Protein AF-A0A6A5S7W5-F1 (afdb_monomer_lite)

Foldseek 3Di:
DDDDPDDPDPPPPDPDPDPDPDPDDDDALVLLLVLLVCCVVCVVPPDDLVNSCVVVVHDSVVSVVSNVQLVVVCVVVVHDSNDSVSSDDDPDDDDDPQADPQLVVVLVCLCPVDPCSVPDDPVRCVVVCVSVVSGD

Organism: NCBI:txid706981

Structure (mmCIF, N/CA/C/O backbone):
data_AF-A0A6A5S7W5-F1
#
_entry.id   AF-A0A6A5S7W5-F1
#
loop_
_atom_site.group_PDB
_atom_site.id
_atom_site.type_symbol
_atom_site.label_atom_id
_atom_site.label_alt_id
_atom_site.label_comp_id
_atom_site.label_asym_id
_atom_site.label_entity_id
_atom_site.label_seq_id
_atom_site.pdbx_PDB_ins_code
_atom_site.Cartn_x
_atom_site.Cartn_y
_atom_site.Cartn_z
_atom_site.occupancy
_atom_site.B_iso_or_equiv
_atom_site.auth_seq_id
_atom_site.auth_comp_id
_atom_site.auth_asym_id
_atom_site.auth_atom_id
_atom_site.pdbx_PDB_model_num
ATOM 1 N N . MET A 1 1 ? -40.974 42.343 -0.181 1.00 57.44 1 MET A N 1
ATOM 2 C CA . MET A 1 1 ? -39.954 41.270 -0.122 1.00 57.44 1 MET A CA 1
ATOM 3 C C . MET A 1 1 ? -38.665 41.877 0.410 1.00 57.44 1 MET A C 1
ATOM 5 O O . MET A 1 1 ? -38.314 42.949 -0.077 1.00 57.44 1 MET A O 1
ATOM 9 N N . PRO A 1 2 ? -37.994 41.296 1.417 1.00 57.62 2 PRO A N 1
ATOM 10 C CA . PRO A 1 2 ? -36.760 41.882 1.922 1.00 57.62 2 PRO A CA 1
ATOM 11 C C . PRO A 1 2 ? -35.655 41.693 0.875 1.00 57.62 2 PRO A C 1
ATOM 13 O O . PRO A 1 2 ? -35.346 40.574 0.475 1.00 57.62 2 PRO A O 1
ATOM 16 N N . ILE A 1 3 ? -35.094 42.803 0.395 1.00 63.38 3 ILE A N 1
ATOM 17 C CA . ILE A 1 3 ? -33.987 42.816 -0.565 1.00 63.38 3 ILE A CA 1
ATOM 18 C C . ILE A 1 3 ? -32.706 42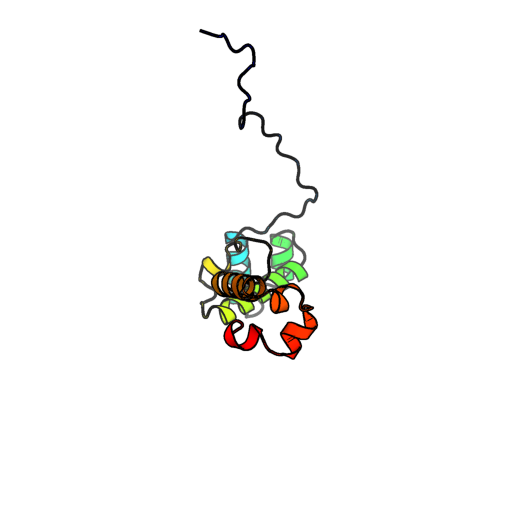.512 0.214 1.00 63.38 3 ILE A C 1
ATOM 20 O O . ILE A 1 3 ? -32.224 43.343 0.987 1.00 63.38 3 ILE A O 1
ATOM 24 N N . SER A 1 4 ? -32.157 41.309 0.038 1.00 66.69 4 SER A N 1
ATOM 25 C CA . SER A 1 4 ? -30.868 40.935 0.615 1.00 66.69 4 SER A CA 1
ATOM 26 C C . SER A 1 4 ? -29.757 41.786 -0.009 1.00 66.69 4 SER A C 1
ATOM 28 O O . SER A 1 4 ? -29.475 41.672 -1.200 1.00 66.69 4 SER A O 1
ATOM 30 N N . ARG A 1 5 ? -29.109 42.638 0.793 1.00 71.88 5 ARG A N 1
ATOM 31 C CA . ARG A 1 5 ? -27.995 43.508 0.358 1.00 71.88 5 ARG A CA 1
ATOM 32 C C . ARG A 1 5 ? -26.645 42.784 0.256 1.00 71.88 5 ARG A C 1
ATOM 34 O O . ARG A 1 5 ? -25.661 43.380 -0.174 1.00 71.88 5 ARG A O 1
ATOM 41 N N . CYS A 1 6 ? -26.579 41.518 0.661 1.00 67.75 6 CYS A N 1
ATOM 42 C CA . CYS A 1 6 ? -25.352 40.731 0.616 1.00 67.75 6 CYS A CA 1
ATOM 43 C C . CYS A 1 6 ? -25.120 40.193 -0.798 1.00 67.75 6 CYS A C 1
ATOM 45 O O . CYS A 1 6 ? -25.981 39.517 -1.359 1.00 67.75 6 CYS A O 1
ATOM 47 N N . LYS A 1 7 ? -23.939 40.468 -1.365 1.00 74.44 7 LYS A N 1
ATOM 48 C CA . LYS A 1 7 ? -23.514 39.849 -2.626 1.00 74.44 7 LYS A CA 1
ATOM 49 C C . LYS A 1 7 ? -23.451 38.324 -2.435 1.00 74.44 7 LYS A C 1
ATOM 51 O O . LYS A 1 7 ? -22.920 37.886 -1.412 1.00 74.44 7 LYS A O 1
ATOM 56 N N . PRO A 1 8 ? -23.955 37.516 -3.384 1.00 71.81 8 PRO A N 1
ATOM 57 C CA . PRO A 1 8 ? -23.873 36.065 -3.285 1.00 71.81 8 PRO A CA 1
ATOM 58 C C . PRO A 1 8 ? -22.404 35.633 -3.231 1.00 71.81 8 PRO A C 1
ATOM 60 O O . PRO A 1 8 ? -21.589 36.035 -4.065 1.00 71.81 8 PRO A O 1
ATOM 63 N N . TYR A 1 9 ? -22.061 34.840 -2.217 1.00 68.31 9 TYR A N 1
ATOM 64 C CA . TYR A 1 9 ? -20.704 34.347 -2.014 1.00 68.31 9 TYR A CA 1
ATOM 65 C C . TYR A 1 9 ? -20.361 33.311 -3.093 1.00 68.31 9 TYR A C 1
ATOM 67 O O . TYR A 1 9 ? -21.029 32.285 -3.229 1.00 68.31 9 TYR A O 1
ATOM 75 N N . LYS A 1 10 ? -19.315 33.582 -3.879 1.00 70.50 10 LYS A N 1
ATOM 76 C CA . LYS A 1 10 ? -18.853 32.712 -4.966 1.00 70.50 10 LYS A CA 1
ATOM 77 C C . LYS A 1 10 ? -18.093 31.513 -4.400 1.00 70.50 10 LYS A C 1
ATOM 79 O O . LYS A 1 10 ? -16.875 31.535 -4.289 1.00 70.50 10 LYS A O 1
ATOM 84 N N . TYR A 1 11 ? -18.808 30.446 -4.057 1.00 62.50 11 TYR A N 1
ATOM 85 C CA . TYR A 1 11 ? -18.229 29.312 -3.324 1.00 62.50 11 TYR A CA 1
ATOM 86 C C . TYR A 1 11 ? -17.175 28.492 -4.109 1.00 62.50 11 TYR A C 1
ATOM 88 O O . TYR A 1 11 ? -16.572 27.592 -3.533 1.00 62.50 11 TYR A O 1
ATOM 96 N N . LYS A 1 12 ? -16.947 28.743 -5.411 1.00 59.62 12 LYS A N 1
ATOM 97 C CA . LYS A 1 12 ? -16.051 27.912 -6.252 1.00 59.62 12 LYS A CA 1
ATOM 98 C C . LYS A 1 12 ? -15.324 28.624 -7.403 1.00 59.62 12 LYS A C 1
ATOM 100 O O . LYS A 1 12 ? -14.516 27.995 -8.073 1.00 59.62 12 LYS A O 1
ATOM 105 N N . THR A 1 13 ? -15.622 29.893 -7.684 1.00 62.81 13 THR A N 1
ATOM 106 C CA . THR A 1 13 ? -15.083 30.581 -8.875 1.00 62.81 13 THR A CA 1
ATOM 107 C C . THR A 1 13 ? -13.685 31.157 -8.645 1.00 62.81 13 THR A C 1
ATOM 109 O O . THR A 1 13 ? -12.908 31.238 -9.586 1.00 62.81 13 THR A O 1
ATOM 112 N N . ASP A 1 14 ? -13.349 31.472 -7.390 1.00 60.56 14 ASP A N 1
ATOM 113 C CA . ASP A 1 14 ? -12.106 32.148 -6.999 1.00 60.56 14 ASP A CA 1
ATOM 114 C C . ASP A 1 14 ? -11.286 31.278 -6.021 1.00 60.56 14 ASP A C 1
ATOM 116 O O . ASP A 1 14 ? -10.775 31.741 -4.999 1.00 60.56 14 ASP A O 1
ATOM 120 N N . CYS A 1 15 ? -11.199 29.969 -6.283 1.00 64.38 15 CYS A N 1
ATOM 121 C CA . CYS A 1 15 ? -10.348 29.083 -5.492 1.00 64.38 15 CYS A CA 1
ATOM 122 C C . CYS A 1 15 ? -8.875 29.369 -5.814 1.00 64.38 15 CYS A C 1
ATOM 124 O O . CYS A 1 15 ? -8.358 28.933 -6.839 1.00 64.38 15 CYS A O 1
ATOM 126 N N . VAL A 1 16 ? -8.187 30.088 -4.925 1.00 70.38 16 VAL A N 1
ATOM 127 C CA . VAL A 1 16 ? -6.732 30.272 -5.003 1.00 70.38 16 VAL A CA 1
ATOM 128 C C . VAL A 1 16 ? -6.067 28.900 -4.893 1.00 70.38 16 VAL A C 1
ATOM 130 O O . VAL A 1 16 ? -6.066 28.286 -3.822 1.00 70.38 16 VAL A O 1
ATOM 133 N N . ILE A 1 17 ? -5.507 28.411 -6.001 1.00 72.69 17 ILE A N 1
ATOM 134 C CA . ILE A 1 17 ? -4.690 27.197 -6.014 1.00 72.69 17 ILE A CA 1
ATOM 135 C C . ILE A 1 17 ? -3.428 27.519 -5.216 1.00 72.69 17 ILE A C 1
ATOM 137 O O . ILE A 1 17 ? -2.538 28.225 -5.687 1.00 72.69 17 ILE A O 1
ATOM 141 N N . LYS A 1 18 ? -3.373 27.050 -3.967 1.00 76.31 18 LYS A N 1
ATOM 142 C CA . LYS A 1 18 ? -2.182 27.213 -3.135 1.00 76.31 18 LYS A CA 1
ATOM 143 C C . LYS A 1 18 ? -1.058 26.378 -3.751 1.00 76.31 18 LYS A C 1
ATOM 145 O O . LYS A 1 18 ? -1.279 25.185 -3.977 1.00 76.31 18 LYS A O 1
ATOM 150 N N . PRO A 1 19 ? 0.128 26.954 -4.010 1.00 74.94 19 PRO A N 1
ATOM 151 C CA . PRO A 1 19 ? 1.253 26.151 -4.450 1.00 74.94 19 PRO A CA 1
ATOM 152 C C . PRO A 1 19 ? 1.570 25.102 -3.372 1.00 74.94 19 PRO A C 1
ATOM 154 O O . PRO A 1 19 ? 1.446 25.391 -2.173 1.00 74.94 19 PRO A O 1
ATOM 157 N N . PRO A 1 20 ? 1.943 23.876 -3.768 1.00 72.38 20 PRO A N 1
ATOM 158 C CA . PRO A 1 20 ? 2.307 22.844 -2.814 1.00 72.38 20 PRO A CA 1
ATOM 159 C C . PRO A 1 20 ? 3.515 23.299 -1.991 1.00 72.38 20 PRO A C 1
ATOM 161 O O . PRO A 1 20 ? 4.419 23.970 -2.487 1.00 72.38 20 PRO A O 1
ATOM 164 N N . ARG A 1 21 ? 3.539 22.914 -0.711 1.00 74.81 21 ARG A N 1
ATOM 165 C CA . ARG A 1 21 ? 4.623 23.275 0.219 1.00 74.81 21 ARG A CA 1
ATOM 166 C C . ARG A 1 21 ? 5.984 22.712 -0.214 1.00 74.81 21 ARG A C 1
ATOM 168 O O . ARG A 1 21 ? 7.016 23.246 0.176 1.00 74.81 21 ARG A O 1
ATOM 175 N N . THR A 1 22 ? 5.990 21.631 -0.989 1.00 71.44 22 THR A N 1
ATOM 176 C CA . THR A 1 22 ? 7.187 20.955 -1.495 1.00 71.44 22 THR A CA 1
ATOM 177 C C . THR A 1 22 ? 7.056 20.688 -2.993 1.00 71.44 22 THR A C 1
ATOM 179 O O . THR A 1 22 ? 5.959 20.506 -3.512 1.00 71.44 22 THR A O 1
ATOM 182 N N . SER A 1 23 ? 8.192 20.597 -3.688 1.00 69.12 23 SER A N 1
ATOM 183 C CA . SER A 1 23 ? 8.269 20.148 -5.088 1.00 69.12 23 SER A CA 1
ATOM 184 C C . SER A 1 23 ? 8.049 18.637 -5.255 1.00 69.12 23 SER A C 1
ATOM 186 O O . SER A 1 23 ? 8.120 18.109 -6.365 1.00 69.12 23 SER A O 1
ATOM 188 N N . GLN A 1 24 ? 7.811 17.914 -4.154 1.00 66.69 24 GLN A N 1
ATOM 189 C CA . GLN A 1 24 ? 7.562 16.480 -4.176 1.00 66.69 24 GLN A CA 1
ATOM 190 C C . GLN A 1 24 ? 6.194 16.214 -4.807 1.00 66.69 24 GLN A C 1
ATOM 192 O O . GLN A 1 24 ? 5.157 16.407 -4.184 1.00 66.69 24 GLN A O 1
ATOM 197 N N . THR A 1 25 ? 6.208 15.769 -6.057 1.00 75.38 25 THR A N 1
ATOM 198 C CA . THR A 1 25 ? 5.019 15.302 -6.774 1.00 75.38 25 THR A CA 1
ATOM 199 C C . THR A 1 25 ? 4.828 13.796 -6.600 1.00 75.38 25 THR A C 1
ATOM 201 O O . THR A 1 25 ? 5.804 13.048 -6.516 1.00 75.38 25 THR A O 1
ATOM 204 N N . GLU A 1 26 ? 3.580 13.338 -6.552 1.00 80.44 26 GLU A N 1
ATOM 205 C CA . GLU A 1 26 ? 3.266 11.907 -6.586 1.00 80.44 26 GLU A CA 1
ATOM 206 C C . GLU A 1 26 ? 3.544 11.323 -7.980 1.00 80.44 26 GLU A C 1
ATOM 208 O O . GLU A 1 26 ? 3.418 12.004 -8.998 1.00 80.44 26 GLU A O 1
ATOM 213 N N . ILE A 1 27 ? 3.948 10.052 -8.029 1.00 87.00 27 ILE A N 1
ATOM 214 C CA . ILE A 1 27 ? 4.133 9.315 -9.285 1.00 87.00 27 ILE A CA 1
ATOM 215 C C . ILE A 1 27 ? 2.759 8.793 -9.720 1.00 87.00 27 ILE A C 1
ATOM 217 O O . ILE A 1 27 ? 2.070 8.136 -8.938 1.00 87.00 27 ILE A O 1
ATOM 221 N N . SER A 1 28 ? 2.351 9.079 -10.959 1.00 89.56 28 SER A N 1
ATOM 222 C CA . SER A 1 28 ? 1.044 8.654 -11.474 1.00 89.56 28 SER A CA 1
ATOM 223 C C . SER A 1 28 ? 0.925 7.125 -11.527 1.00 89.56 28 SER A C 1
ATOM 225 O O . SER A 1 28 ? 1.919 6.418 -11.673 1.00 89.56 28 SER A O 1
ATOM 227 N N . ALA A 1 29 ? -0.294 6.585 -11.437 1.00 89.69 29 ALA A N 1
ATOM 228 C CA . ALA A 1 29 ? -0.528 5.137 -11.530 1.00 89.69 29 ALA A CA 1
ATOM 229 C C . ALA A 1 29 ? 0.086 4.524 -12.803 1.00 89.69 29 ALA A C 1
ATOM 231 O O . ALA A 1 29 ? 0.780 3.513 -12.737 1.00 89.69 29 ALA A O 1
ATOM 232 N N . VAL A 1 30 ? -0.069 5.208 -13.941 1.00 91.00 30 VAL A N 1
ATOM 233 C CA . VAL A 1 30 ? 0.486 4.790 -15.238 1.00 91.00 30 VAL A CA 1
ATOM 234 C C . VAL A 1 30 ? 2.013 4.718 -15.203 1.00 91.00 30 VAL A C 1
ATOM 236 O O . VAL A 1 30 ? 2.599 3.733 -15.642 1.00 91.00 30 VAL A O 1
ATOM 239 N N . THR A 1 31 ? 2.672 5.738 -14.644 1.00 90.88 31 THR A N 1
ATOM 240 C CA . THR A 1 31 ? 4.140 5.741 -14.546 1.00 90.88 31 THR A CA 1
ATOM 241 C C . THR A 1 31 ? 4.648 4.695 -13.557 1.00 90.88 31 THR A C 1
ATOM 243 O O . THR A 1 31 ? 5.675 4.077 -13.823 1.00 90.88 31 THR A O 1
ATOM 246 N N . ARG A 1 32 ? 3.920 4.415 -12.467 1.00 91.50 32 ARG A N 1
ATOM 247 C CA . ARG A 1 32 ? 4.241 3.299 -11.558 1.00 91.50 32 ARG A CA 1
ATOM 248 C C . ARG A 1 32 ? 4.155 1.946 -12.263 1.00 91.50 32 ARG A C 1
ATOM 250 O O . ARG A 1 32 ? 5.102 1.172 -12.166 1.00 91.50 32 ARG A O 1
ATOM 257 N N . ALA A 1 33 ? 3.068 1.693 -12.991 1.00 91.69 33 ALA A N 1
ATOM 258 C CA . ALA A 1 33 ? 2.882 0.453 -13.742 1.00 91.69 33 ALA A CA 1
ATOM 259 C C . ALA A 1 33 ? 3.978 0.267 -14.798 1.00 91.69 33 ALA A C 1
ATOM 261 O O . ALA A 1 33 ? 4.547 -0.814 -14.914 1.00 91.69 33 ALA A O 1
ATOM 262 N N . PHE A 1 34 ? 4.339 1.339 -15.509 1.00 90.88 34 PHE A N 1
ATOM 263 C CA . PHE A 1 34 ? 5.429 1.302 -16.480 1.00 90.88 34 PHE A CA 1
ATOM 264 C C . PHE A 1 34 ? 6.779 0.985 -15.827 1.00 90.88 34 PHE A C 1
ATOM 266 O O . PHE A 1 34 ? 7.518 0.150 -16.333 1.00 90.88 34 PHE A O 1
ATOM 273 N N . LEU A 1 35 ? 7.094 1.610 -14.688 1.00 90.69 35 LEU A N 1
ATOM 274 C CA . LEU A 1 35 ? 8.334 1.354 -13.951 1.00 90.69 35 LEU A CA 1
ATOM 275 C C . LEU A 1 35 ? 8.443 -0.099 -13.482 1.00 90.69 35 LEU A C 1
ATOM 277 O O . LEU A 1 35 ? 9.493 -0.716 -13.648 1.00 90.69 35 LEU A O 1
ATOM 281 N N . VAL A 1 36 ? 7.369 -0.638 -12.902 1.00 90.38 36 VAL A N 1
ATOM 282 C CA . VAL A 1 36 ? 7.343 -2.024 -12.415 1.00 90.38 36 VAL A CA 1
ATOM 283 C C . VAL A 1 36 ? 7.368 -3.003 -13.584 1.00 90.38 36 VAL A C 1
ATOM 285 O O . VAL A 1 36 ? 8.166 -3.932 -13.569 1.00 90.38 36 VAL A O 1
ATOM 288 N N . GLY A 1 37 ? 6.584 -2.762 -14.635 1.00 89.38 37 GLY A N 1
ATOM 289 C CA . GLY A 1 37 ? 6.592 -3.585 -15.843 1.00 89.38 37 GLY A CA 1
ATOM 290 C C . GLY A 1 37 ? 7.953 -3.591 -16.541 1.00 89.38 37 GLY A C 1
ATOM 291 O O . GLY A 1 37 ? 8.446 -4.655 -16.904 1.00 89.38 37 GLY A O 1
ATOM 292 N N . ALA A 1 38 ? 8.603 -2.429 -16.661 1.00 88.75 38 ALA A N 1
ATOM 293 C CA . ALA A 1 38 ? 9.957 -2.321 -17.197 1.00 88.75 38 ALA A CA 1
ATOM 294 C C . ALA A 1 38 ? 10.955 -3.092 -16.332 1.00 88.75 38 ALA A C 1
ATOM 296 O O . ALA A 1 38 ? 11.759 -3.842 -16.873 1.00 88.75 38 ALA A O 1
ATOM 297 N N . TYR A 1 39 ? 10.868 -2.964 -15.004 1.00 88.19 39 TYR A N 1
ATOM 298 C CA . TYR A 1 39 ? 11.721 -3.706 -14.080 1.00 88.19 39 TYR A CA 1
ATOM 299 C C . TYR A 1 39 ? 11.554 -5.223 -14.241 1.00 88.19 39 TYR A C 1
ATOM 301 O O . TYR A 1 39 ? 12.548 -5.907 -14.476 1.00 88.19 39 TYR A O 1
ATOM 309 N N . VAL A 1 40 ? 10.314 -5.724 -14.221 1.00 86.56 40 VAL A N 1
ATOM 310 C CA . VAL A 1 40 ? 9.987 -7.153 -14.376 1.00 86.56 40 VAL A CA 1
ATOM 311 C C . VAL A 1 40 ? 10.433 -7.686 -15.740 1.00 86.56 40 VAL A C 1
ATOM 313 O O . VAL A 1 40 ? 11.069 -8.733 -15.821 1.00 86.56 40 VAL A O 1
ATOM 316 N N . ALA A 1 41 ? 10.168 -6.949 -16.821 1.00 84.50 41 ALA A N 1
ATOM 317 C CA . ALA A 1 41 ? 10.620 -7.326 -18.161 1.00 84.50 41 ALA A CA 1
ATOM 318 C C . ALA A 1 41 ? 12.155 -7.305 -18.285 1.00 84.50 41 ALA A C 1
ATOM 320 O O . ALA A 1 41 ? 12.739 -8.087 -19.033 1.00 84.50 41 ALA A O 1
ATOM 321 N N . SER A 1 42 ? 12.815 -6.421 -17.534 1.00 80.31 42 SER A N 1
ATOM 322 C CA . SER A 1 42 ? 14.268 -6.251 -17.527 1.00 80.31 42 SER A CA 1
ATOM 323 C C . SER A 1 42 ? 15.007 -7.131 -16.519 1.00 80.31 42 SER A C 1
ATOM 325 O O . SER A 1 42 ? 16.222 -6.977 -16.405 1.00 80.31 42 SER A O 1
ATOM 327 N N . CYS A 1 43 ? 14.329 -8.061 -15.825 1.00 63.22 43 CYS A N 1
ATOM 328 C CA . CYS A 1 43 ? 14.912 -8.939 -14.795 1.00 63.22 43 CYS A CA 1
ATOM 329 C C . CYS A 1 43 ? 16.181 -9.701 -15.237 1.00 63.22 43 CYS A C 1
ATOM 331 O O . CYS A 1 43 ? 16.943 -10.145 -14.385 1.00 63.22 43 CYS A O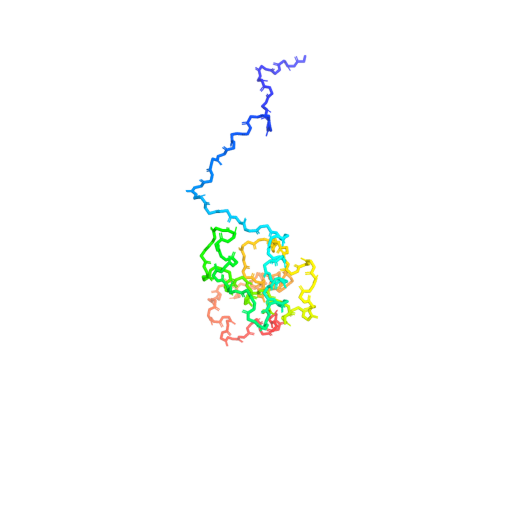 1
ATOM 333 N N . ASN A 1 44 ? 16.476 -9.765 -16.539 1.00 61.06 44 ASN A N 1
ATOM 334 C CA . ASN A 1 44 ? 17.741 -10.259 -17.094 1.00 61.06 44 ASN A CA 1
ATOM 335 C C . ASN A 1 44 ? 18.869 -9.198 -17.169 1.00 61.06 44 ASN A C 1
ATOM 337 O O . ASN A 1 44 ? 19.827 -9.368 -17.919 1.00 61.06 44 ASN A O 1
ATOM 341 N N . GLY A 1 45 ? 18.775 -8.099 -16.412 1.00 64.38 45 GLY A N 1
ATOM 342 C CA . GLY A 1 45 ? 19.845 -7.107 -16.237 1.00 64.38 45 GLY A CA 1
ATOM 343 C C . GLY A 1 45 ? 19.909 -5.989 -17.283 1.00 64.38 45 GLY A C 1
ATOM 344 O O . GLY A 1 45 ? 20.869 -5.224 -17.277 1.00 64.38 45 GLY A O 1
ATOM 345 N N . TYR A 1 46 ? 18.913 -5.867 -18.168 1.00 73.19 46 TYR A N 1
ATOM 346 C CA . TYR A 1 46 ? 18.942 -4.878 -19.257 1.00 73.19 46 TYR A CA 1
ATOM 347 C C . TYR A 1 46 ? 18.724 -3.435 -18.776 1.00 73.19 46 TYR A C 1
ATOM 349 O O . TYR A 1 46 ? 19.288 -2.505 -19.344 1.00 73.19 46 TYR A O 1
ATOM 357 N N . VAL A 1 47 ? 17.923 -3.233 -17.725 1.00 78.25 47 VAL A N 1
ATOM 358 C CA . VAL A 1 47 ? 17.636 -1.899 -17.183 1.00 78.25 47 VAL A CA 1
ATOM 359 C C . VAL A 1 47 ? 17.909 -1.895 -15.691 1.00 78.25 47 VAL A C 1
ATOM 361 O O . VAL A 1 47 ? 17.331 -2.676 -14.935 1.00 78.25 47 VAL A O 1
ATOM 364 N N . SER A 1 48 ? 18.780 -0.993 -15.241 1.00 83.31 48 SER A N 1
ATOM 365 C CA . SER A 1 48 ? 19.019 -0.830 -13.814 1.00 83.31 48 SER A CA 1
ATOM 366 C C . SER A 1 48 ? 17.969 0.090 -13.185 1.00 83.31 48 SER A C 1
ATOM 368 O O . SER A 1 48 ? 17.430 1.006 -13.808 1.00 83.31 48 SER A O 1
ATOM 370 N N . GLN A 1 49 ? 17.726 -0.082 -11.883 1.00 85.81 49 GLN A N 1
ATOM 371 C CA . GLN A 1 49 ? 16.876 0.839 -11.115 1.00 85.81 49 GLN A CA 1
ATOM 372 C C . GLN A 1 49 ? 17.388 2.289 -11.160 1.00 85.81 49 GLN A C 1
ATOM 374 O O . GLN A 1 49 ? 16.608 3.219 -10.960 1.00 85.81 49 GLN A O 1
ATOM 379 N N . ARG A 1 50 ? 18.693 2.495 -11.398 1.00 87.44 50 ARG A N 1
ATOM 380 C CA . ARG A 1 50 ? 19.280 3.832 -11.555 1.00 87.44 50 ARG A CA 1
ATOM 381 C C . ARG A 1 50 ? 18.870 4.470 -12.877 1.00 87.44 50 ARG A C 1
ATOM 383 O O . ARG A 1 50 ? 18.556 5.654 -12.885 1.00 87.44 50 ARG A O 1
ATOM 390 N N . ASP A 1 51 ? 18.802 3.697 -13.954 1.00 88.25 51 ASP A N 1
ATOM 391 C CA . ASP A 1 51 ? 18.397 4.204 -15.270 1.00 88.25 51 ASP A CA 1
ATOM 392 C C . ASP A 1 51 ? 16.928 4.635 -15.248 1.00 88.25 51 ASP A C 1
ATOM 394 O O . ASP A 1 51 ? 16.588 5.748 -15.657 1.00 88.25 51 ASP A O 1
ATOM 398 N N . LEU A 1 52 ? 16.070 3.810 -14.637 1.00 88.31 52 LEU A N 1
ATOM 399 C CA . LEU A 1 52 ? 14.666 4.148 -14.386 1.00 88.31 52 LEU A CA 1
ATOM 400 C C . LEU A 1 52 ? 14.515 5.401 -13.508 1.00 88.31 52 LEU A C 1
ATOM 402 O O . LEU A 1 52 ? 13.615 6.215 -13.722 1.00 88.31 52 LEU A O 1
ATOM 406 N N . ALA A 1 53 ? 15.404 5.577 -12.527 1.00 89.62 53 ALA A N 1
ATOM 407 C CA . ALA A 1 53 ? 15.400 6.730 -11.629 1.00 89.62 53 ALA A CA 1
ATOM 408 C C . ALA A 1 53 ? 15.738 8.025 -12.359 1.00 89.62 53 ALA A C 1
ATOM 410 O O . ALA A 1 53 ? 15.044 9.025 -12.172 1.00 89.62 53 ALA A O 1
ATOM 411 N N . THR A 1 54 ? 16.737 7.979 -13.238 1.00 88.81 54 THR A N 1
ATOM 412 C CA . THR A 1 54 ? 17.117 9.109 -14.087 1.00 88.81 54 THR A CA 1
ATOM 413 C C . THR A 1 54 ? 15.976 9.499 -15.027 1.00 88.81 54 THR A C 1
ATOM 415 O O . THR A 1 54 ? 15.656 10.682 -15.131 1.00 88.81 54 THR A O 1
ATOM 418 N N . LEU A 1 55 ? 15.298 8.518 -15.639 1.00 87.94 55 LEU A N 1
ATOM 419 C CA . LEU A 1 55 ? 14.185 8.759 -16.565 1.00 87.94 55 LEU A CA 1
ATOM 420 C C . LEU A 1 55 ? 13.007 9.475 -15.890 1.00 87.94 55 LEU A C 1
ATOM 422 O O . LEU A 1 55 ? 12.437 10.405 -16.456 1.00 87.94 55 LEU A O 1
ATOM 426 N N . VAL A 1 56 ? 12.663 9.078 -14.661 1.00 86.88 56 VAL A N 1
ATOM 427 C CA . VAL A 1 56 ? 11.530 9.657 -13.910 1.00 86.88 56 VAL A CA 1
ATOM 428 C C . VAL A 1 56 ? 11.966 10.821 -13.003 1.00 86.88 56 VAL A C 1
ATOM 430 O O . VAL A 1 56 ? 11.150 11.383 -12.275 1.00 86.88 56 VAL A O 1
ATOM 433 N N . GLN A 1 57 ? 13.245 11.216 -13.051 1.00 88.12 57 GLN A N 1
ATOM 434 C CA . GLN A 1 57 ? 13.836 12.268 -12.211 1.00 88.12 57 GLN A CA 1
ATOM 435 C C . GLN A 1 57 ? 13.581 12.032 -10.712 1.00 88.12 57 GLN A C 1
ATOM 437 O O . GLN A 1 57 ? 13.240 12.936 -9.943 1.00 88.12 57 GLN A O 1
ATOM 442 N N . ARG A 1 58 ? 13.712 10.773 -10.284 1.00 88.69 58 ARG A N 1
ATOM 443 C CA . ARG A 1 58 ? 13.551 10.342 -8.891 1.00 88.69 58 ARG A CA 1
ATOM 444 C C . ARG A 1 58 ? 14.836 9.760 -8.352 1.00 88.69 58 ARG A C 1
ATOM 446 O O . ARG A 1 58 ? 15.790 9.494 -9.068 1.00 88.69 58 ARG A O 1
ATOM 453 N N . THR A 1 59 ? 14.851 9.544 -7.045 1.00 90.00 59 THR A N 1
ATOM 454 C CA . THR A 1 59 ? 15.946 8.835 -6.400 1.00 90.00 59 THR A CA 1
ATOM 455 C C . THR A 1 59 ? 15.770 7.330 -6.602 1.00 90.00 59 THR A C 1
ATOM 457 O O . THR A 1 59 ? 14.672 6.790 -6.459 1.00 90.00 59 THR A O 1
ATOM 460 N N . GLN A 1 60 ? 16.865 6.627 -6.889 1.00 90.94 60 GLN A N 1
ATOM 461 C CA . GLN A 1 60 ? 16.889 5.162 -6.956 1.00 90.94 60 GLN A CA 1
ATOM 462 C C . GLN A 1 60 ? 16.239 4.468 -5.735 1.00 90.94 60 GLN A C 1
ATOM 464 O O . GLN A 1 60 ? 15.436 3.557 -5.949 1.00 90.94 60 GLN A O 1
ATOM 469 N N . PRO A 1 61 ? 16.453 4.900 -4.472 1.00 91.44 61 PRO A N 1
ATOM 470 C CA . PRO A 1 61 ? 15.750 4.307 -3.332 1.00 91.44 61 PRO A CA 1
ATOM 471 C C . PRO A 1 61 ? 14.227 4.494 -3.369 1.00 91.44 61 PRO A C 1
ATOM 473 O O . PRO A 1 61 ? 13.511 3.657 -2.822 1.00 91.44 61 PRO A O 1
ATOM 476 N N . ALA A 1 62 ? 13.705 5.556 -3.994 1.00 88.94 62 ALA A N 1
ATOM 477 C CA . ALA A 1 62 ? 12.260 5.736 -4.137 1.00 88.94 62 ALA A CA 1
ATOM 478 C C . ALA A 1 62 ? 11.658 4.702 -5.099 1.00 88.94 62 ALA A C 1
ATOM 480 O O . ALA A 1 62 ? 10.608 4.138 -4.798 1.00 88.94 62 ALA A O 1
ATOM 481 N N . ILE A 1 63 ? 12.348 4.405 -6.203 1.00 90.31 63 ILE A N 1
ATOM 482 C CA . ILE A 1 63 ? 11.916 3.382 -7.166 1.00 90.31 63 ILE A CA 1
ATOM 483 C C . ILE A 1 63 ? 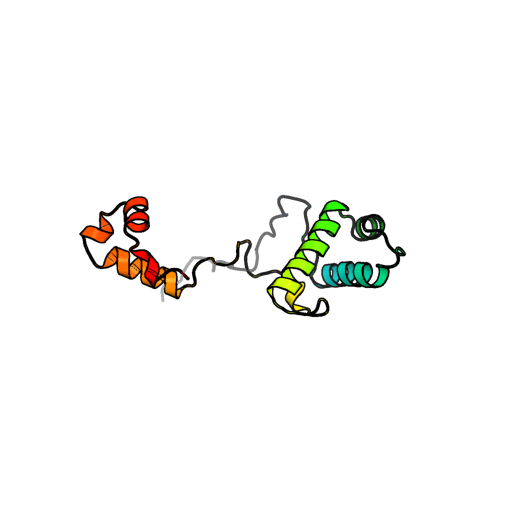12.024 1.980 -6.570 1.00 90.31 63 ILE A C 1
ATOM 485 O O . ILE A 1 63 ? 11.080 1.205 -6.671 1.00 90.31 63 ILE A O 1
ATOM 489 N N . CYS A 1 64 ? 13.120 1.672 -5.874 1.00 90.38 64 CYS A N 1
ATOM 490 C CA . CYS A 1 64 ? 13.270 0.386 -5.189 1.00 90.38 64 CYS A CA 1
ATOM 491 C C . CYS A 1 64 ? 12.148 0.158 -4.157 1.00 90.38 64 CYS A C 1
ATOM 493 O O . CYS A 1 64 ? 11.525 -0.902 -4.128 1.00 90.38 64 CYS A O 1
ATOM 495 N N . LYS A 1 65 ? 11.808 1.187 -3.364 1.00 91.44 65 LYS A N 1
ATOM 496 C CA . LYS A 1 65 ? 10.670 1.131 -2.430 1.00 91.44 65 LYS A CA 1
ATOM 497 C C . LYS A 1 65 ? 9.330 0.950 -3.137 1.00 91.44 65 LYS A C 1
ATOM 499 O O . LYS A 1 65 ? 8.467 0.270 -2.595 1.00 91.44 65 LYS A O 1
ATOM 504 N N . LEU A 1 66 ? 9.138 1.581 -4.293 1.00 90.81 66 LEU A N 1
ATOM 505 C CA . LEU A 1 66 ? 7.917 1.457 -5.087 1.00 90.81 66 LEU A CA 1
ATOM 506 C C . LEU A 1 66 ? 7.730 0.017 -5.567 1.00 90.81 66 LEU A C 1
ATOM 508 O O . LEU A 1 66 ? 6.686 -0.553 -5.277 1.00 90.81 66 LEU A O 1
ATOM 512 N N . ILE A 1 67 ? 8.752 -0.567 -6.202 1.00 90.00 67 ILE A N 1
ATOM 513 C CA . ILE A 1 67 ? 8.723 -1.947 -6.717 1.00 90.00 67 ILE A CA 1
ATOM 514 C C . ILE A 1 67 ? 8.433 -2.933 -5.583 1.00 90.00 67 ILE A C 1
ATOM 516 O O . ILE A 1 67 ? 7.483 -3.711 -5.652 1.00 90.00 67 ILE A O 1
ATOM 520 N N . ARG A 1 68 ? 9.188 -2.825 -4.485 1.00 91.06 68 ARG A N 1
ATOM 521 C CA . ARG A 1 68 ? 9.006 -3.693 -3.320 1.00 91.06 68 ARG A CA 1
ATOM 522 C C . ARG A 1 68 ? 7.592 -3.594 -2.740 1.00 91.06 68 ARG A C 1
ATOM 524 O O . ARG A 1 68 ? 6.983 -4.608 -2.428 1.00 91.06 68 ARG A O 1
ATOM 531 N N . ARG A 1 69 ? 7.045 -2.381 -2.612 1.00 90.06 69 ARG A N 1
ATOM 532 C CA . ARG A 1 69 ? 5.675 -2.187 -2.108 1.00 90.06 69 ARG A CA 1
ATOM 533 C C . ARG A 1 69 ? 4.626 -2.771 -3.044 1.00 90.06 69 ARG A C 1
ATOM 535 O O . ARG A 1 69 ? 3.634 -3.299 -2.558 1.00 90.06 69 ARG A O 1
ATOM 542 N N . THR A 1 70 ? 4.811 -2.658 -4.358 1.00 89.94 70 THR A N 1
ATOM 543 C CA . THR A 1 70 ? 3.878 -3.244 -5.328 1.00 89.94 70 THR A CA 1
ATOM 544 C C . THR A 1 70 ? 3.915 -4.768 -5.300 1.00 89.94 70 THR A C 1
ATOM 546 O O . THR A 1 70 ? 2.856 -5.380 -5.355 1.00 89.94 70 THR A O 1
ATOM 549 N N . GLU A 1 71 ? 5.092 -5.375 -5.122 1.00 90.31 71 GLU A N 1
ATOM 550 C CA . GLU A 1 71 ? 5.238 -6.825 -4.929 1.00 90.31 71 GLU A CA 1
ATOM 551 C C . GLU A 1 71 ? 4.581 -7.285 -3.621 1.00 90.31 71 GLU A C 1
ATOM 553 O O . GLU A 1 71 ? 3.766 -8.202 -3.628 1.00 90.31 71 GLU A O 1
ATOM 558 N N . GLU A 1 72 ? 4.860 -6.605 -2.504 1.00 90.12 72 GLU A N 1
ATOM 559 C CA . GLU A 1 72 ? 4.230 -6.893 -1.208 1.00 90.12 72 GLU A CA 1
ATOM 560 C C . GLU A 1 72 ? 2.697 -6.759 -1.285 1.00 90.12 72 GLU A C 1
ATOM 562 O O . GLU A 1 72 ? 1.972 -7.602 -0.756 1.00 90.12 72 GLU A O 1
ATOM 567 N N . LYS A 1 73 ? 2.188 -5.737 -1.988 1.00 88.12 73 LYS A N 1
ATOM 568 C CA . LYS A 1 73 ? 0.748 -5.522 -2.202 1.00 88.12 73 LYS A CA 1
ATOM 569 C C . LYS A 1 73 ? 0.132 -6.606 -3.090 1.00 88.12 73 LYS A C 1
ATOM 571 O O . LYS A 1 73 ? -0.969 -7.066 -2.790 1.00 88.12 73 LYS A O 1
ATOM 576 N N . ALA A 1 74 ? 0.828 -7.030 -4.143 1.00 89.25 74 ALA A N 1
ATOM 577 C CA . ALA A 1 74 ? 0.406 -8.129 -5.011 1.00 89.25 74 ALA A CA 1
ATOM 578 C C . ALA A 1 74 ? 0.281 -9.439 -4.220 1.00 89.25 74 ALA A C 1
ATOM 580 O O . ALA A 1 74 ? -0.770 -10.074 -4.243 1.00 89.25 74 ALA A O 1
ATOM 581 N N . ILE A 1 75 ? 1.299 -9.770 -3.417 1.00 89.31 75 ILE A N 1
ATOM 582 C CA . ILE A 1 75 ? 1.299 -10.951 -2.543 1.00 89.31 75 ILE A CA 1
ATOM 583 C C . ILE A 1 75 ? 0.150 -10.881 -1.531 1.00 89.31 75 ILE A C 1
ATOM 585 O O . ILE A 1 75 ? -0.594 -11.846 -1.378 1.00 89.31 75 ILE A O 1
ATOM 589 N N . ALA A 1 76 ? -0.029 -9.739 -0.861 1.00 86.31 76 ALA A N 1
ATOM 590 C CA . ALA A 1 76 ? -1.067 -9.574 0.156 1.00 86.31 76 ALA A CA 1
ATOM 591 C C . ALA A 1 76 ? -2.495 -9.655 -0.411 1.00 86.31 76 ALA A C 1
ATOM 593 O O . ALA A 1 76 ? -3.407 -10.086 0.289 1.00 86.31 76 ALA A O 1
ATOM 594 N N . SER A 1 77 ? -2.696 -9.227 -1.659 1.00 84.38 77 SER A N 1
ATOM 595 C CA . SER A 1 77 ? -4.004 -9.247 -2.326 1.00 84.38 77 SER A CA 1
ATOM 596 C C . SER A 1 77 ? -4.254 -10.507 -3.159 1.00 84.38 77 SER A C 1
ATOM 598 O O . SER A 1 77 ? -5.375 -10.703 -3.621 1.00 84.38 77 SER A O 1
ATOM 600 N N . GLY A 1 78 ? -3.239 -11.357 -3.358 1.00 86.88 78 GLY A N 1
ATOM 601 C CA . GLY A 1 78 ? -3.318 -12.507 -4.262 1.00 86.88 78 GLY A CA 1
ATOM 602 C C . GLY A 1 78 ? -3.535 -12.110 -5.727 1.00 86.88 78 GLY A C 1
ATOM 603 O O . GLY A 1 78 ? -4.068 -12.902 -6.499 1.00 86.88 78 GLY A O 1
ATOM 604 N N . LEU A 1 79 ? -3.178 -10.876 -6.097 1.00 88.00 79 LEU A N 1
ATOM 605 C CA . LEU A 1 79 ? -3.362 -10.329 -7.439 1.00 88.00 79 LEU A CA 1
ATOM 606 C C . LEU A 1 79 ? -2.058 -10.381 -8.230 1.00 88.00 79 LEU A C 1
ATOM 608 O O . LEU A 1 79 ? -0.981 -10.107 -7.702 1.00 88.00 79 LEU A O 1
ATOM 612 N N . ASP A 1 80 ? -2.173 -10.617 -9.533 1.00 89.69 80 ASP A N 1
ATOM 613 C CA . ASP A 1 80 ? -1.036 -10.503 -10.443 1.00 89.69 80 ASP A CA 1
ATOM 614 C C . ASP A 1 80 ? -0.567 -9.050 -10.583 1.00 89.69 80 ASP A C 1
ATOM 616 O O . ASP A 1 80 ? -1.377 -8.118 -10.586 1.00 89.69 80 ASP A O 1
ATOM 620 N N . LEU A 1 81 ? 0.740 -8.865 -10.807 1.00 86.56 81 LEU A N 1
ATOM 621 C CA . LEU A 1 81 ? 1.393 -7.557 -10.986 1.00 86.56 81 LEU A CA 1
ATOM 622 C C . LEU A 1 81 ? 0.835 -6.728 -12.156 1.00 86.56 81 LEU A C 1
ATOM 624 O O . LEU A 1 81 ? 1.074 -5.523 -12.221 1.00 86.56 81 LEU A O 1
ATOM 628 N N . TRP A 1 82 ? 0.100 -7.345 -13.078 1.00 84.50 82 TRP A N 1
ATOM 629 C CA . TRP A 1 82 ? -0.522 -6.677 -14.224 1.00 84.50 82 TRP A CA 1
ATOM 630 C C . TRP A 1 82 ? -1.833 -5.958 -13.868 1.00 84.50 82 TRP A C 1
ATOM 632 O O . TRP A 1 82 ? -2.342 -5.183 -14.675 1.00 84.50 82 TRP A O 1
ATOM 642 N N . ASN A 1 83 ? -2.384 -6.185 -12.669 1.00 87.12 83 ASN A N 1
ATOM 643 C CA . ASN A 1 83 ? -3.641 -5.571 -12.248 1.00 87.12 83 ASN A CA 1
ATOM 644 C C . ASN A 1 83 ? -3.486 -4.069 -11.972 1.00 87.12 83 ASN A C 1
ATOM 646 O O . ASN A 1 83 ? -2.674 -3.652 -11.143 1.00 87.12 83 ASN A O 1
ATOM 650 N N . SER A 1 84 ? -4.336 -3.252 -12.605 1.00 86.50 84 SER A N 1
ATOM 651 C CA . SER A 1 84 ? -4.331 -1.787 -12.456 1.00 86.50 84 SER A CA 1
ATOM 652 C C . SER A 1 84 ? -4.555 -1.331 -11.011 1.00 86.50 84 SER A C 1
ATOM 654 O O . SER A 1 84 ? -3.950 -0.352 -10.577 1.00 86.50 84 SER A O 1
ATOM 656 N N . ILE A 1 85 ? -5.352 -2.093 -10.253 1.00 86.38 85 ILE A N 1
ATOM 657 C CA . ILE A 1 85 ? -5.716 -1.833 -8.851 1.00 86.38 85 ILE A CA 1
ATOM 658 C C . ILE A 1 85 ? -4.470 -1.700 -7.955 1.00 86.38 85 ILE A C 1
ATOM 660 O O . ILE A 1 85 ? -4.457 -0.917 -7.006 1.00 86.38 85 ILE A O 1
ATOM 664 N N . LEU A 1 86 ? -3.382 -2.413 -8.267 1.00 85.75 86 LEU A N 1
ATOM 665 C CA . LEU A 1 86 ? -2.143 -2.356 -7.482 1.00 85.75 86 LEU A CA 1
ATOM 666 C C . LEU A 1 86 ? -1.452 -0.988 -7.558 1.00 85.75 86 LEU A C 1
ATOM 668 O O . LEU A 1 86 ? -0.755 -0.596 -6.619 1.00 85.75 86 LEU A O 1
ATOM 672 N N . TYR A 1 87 ? -1.657 -0.262 -8.657 1.00 89.19 87 TYR A N 1
ATOM 673 C CA . TYR A 1 87 ? -0.991 1.005 -8.952 1.00 89.19 87 TYR A CA 1
ATOM 674 C C . TYR A 1 87 ? -1.856 2.225 -8.671 1.00 89.19 87 TYR A C 1
ATOM 676 O O . TYR A 1 87 ? -1.374 3.349 -8.815 1.00 89.19 87 TYR A O 1
ATOM 684 N N . GLU A 1 88 ? -3.115 2.039 -8.293 1.00 86.12 88 GLU A N 1
ATOM 685 C CA . GLU A 1 88 ? -3.974 3.138 -7.879 1.00 86.12 88 GLU A CA 1
ATOM 686 C C . GLU A 1 88 ? -3.527 3.702 -6.524 1.00 86.12 88 GLU A C 1
ATOM 688 O O . GLU A 1 88 ? -2.843 3.053 -5.724 1.00 86.12 88 GLU A O 1
ATOM 693 N N . ASN A 1 89 ? -3.855 4.974 -6.290 1.00 77.75 89 ASN A N 1
ATOM 694 C CA . ASN A 1 89 ? -3.680 5.564 -4.972 1.00 77.75 89 ASN A CA 1
ATOM 695 C C . ASN A 1 89 ? -4.722 4.951 -4.043 1.00 77.75 89 ASN A C 1
ATOM 697 O O . ASN A 1 89 ? -5.918 5.087 -4.292 1.00 77.75 89 ASN A O 1
ATOM 701 N N . ASP A 1 90 ? -4.266 4.317 -2.966 1.00 67.06 90 ASP A N 1
ATOM 702 C CA . ASP A 1 90 ? -5.170 3.910 -1.899 1.00 67.06 90 ASP A CA 1
ATOM 703 C C . ASP A 1 90 ? -5.881 5.166 -1.369 1.00 67.06 90 ASP A C 1
ATOM 705 O O . ASP A 1 90 ? -5.253 6.206 -1.132 1.00 67.06 90 ASP A O 1
ATOM 709 N N . LEU A 1 91 ? -7.209 5.098 -1.252 1.00 52.09 91 LEU A N 1
ATOM 710 C CA . LEU A 1 91 ? -8.028 6.196 -0.746 1.00 52.09 91 LEU A CA 1
ATOM 711 C C . LEU A 1 91 ? -7.695 6.431 0.736 1.00 52.09 91 LEU A C 1
ATOM 713 O O . LEU A 1 91 ? -8.289 5.833 1.628 1.00 52.09 91 LEU A O 1
ATOM 717 N N . GLY A 1 92 ? -6.725 7.313 0.984 1.00 51.44 92 GLY A N 1
ATOM 718 C CA . GLY A 1 92 ? -6.285 7.738 2.312 1.00 51.44 92 GLY A CA 1
ATOM 719 C C . GLY A 1 92 ? -4.817 7.416 2.605 1.00 51.44 92 GLY A C 1
ATOM 720 O O . GLY A 1 92 ? -4.329 6.318 2.358 1.00 51.44 92 GLY A O 1
ATOM 721 N N . GLN A 1 93 ? -4.099 8.377 3.198 1.00 44.12 93 GLN A N 1
ATOM 722 C CA . GLN A 1 93 ? -2.817 8.106 3.855 1.00 44.12 93 GLN A CA 1
ATOM 723 C C . GLN A 1 93 ? -3.094 7.415 5.196 1.00 44.12 93 GLN A C 1
ATOM 725 O O . GLN A 1 93 ? -3.371 8.076 6.195 1.00 44.12 93 GLN A O 1
ATOM 730 N N . GLY A 1 94 ? -3.040 6.085 5.236 1.00 52.59 94 GLY A N 1
ATOM 731 C CA . GLY A 1 94 ? -3.266 5.342 6.474 1.00 52.59 94 GLY A CA 1
ATOM 732 C C . GLY A 1 94 ? -2.883 3.874 6.369 1.00 52.59 94 GLY A C 1
ATOM 733 O O . GLY A 1 94 ? -2.864 3.298 5.286 1.00 52.59 94 GLY A O 1
ATOM 734 N N . ARG A 1 95 ? -2.557 3.264 7.513 1.00 57.06 95 ARG A N 1
ATOM 735 C CA . ARG A 1 95 ? -2.481 1.800 7.622 1.00 57.06 95 ARG A CA 1
ATOM 736 C C . ARG A 1 95 ? -3.854 1.214 7.288 1.00 57.06 95 ARG A C 1
ATOM 738 O O . ARG A 1 95 ? -4.866 1.869 7.547 1.00 57.06 95 ARG A O 1
ATOM 745 N N . SER A 1 96 ? -3.887 -0.015 6.772 1.00 63.47 96 SER A N 1
ATOM 746 C CA . SER A 1 96 ? -5.133 -0.780 6.708 1.00 63.47 96 SER A CA 1
ATOM 747 C C . SER A 1 96 ? -5.807 -0.740 8.080 1.00 63.47 96 SER A C 1
ATOM 749 O O . SER A 1 96 ? -5.143 -0.804 9.122 1.00 63.47 96 SER A O 1
ATOM 751 N N . ALA A 1 97 ? -7.121 -0.526 8.094 1.00 66.56 97 ALA A N 1
ATOM 752 C CA . ALA A 1 97 ? -7.855 -0.429 9.34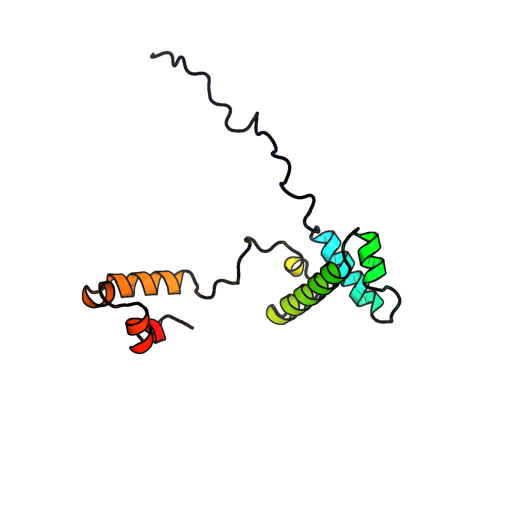2 1.00 66.56 97 ALA A CA 1
ATOM 753 C C . ALA A 1 97 ? -7.729 -1.766 10.090 1.00 66.56 97 ALA A C 1
ATOM 755 O O . ALA A 1 97 ? -8.260 -2.773 9.638 1.00 66.56 97 ALA A O 1
ATOM 756 N N . LEU A 1 98 ? -7.024 -1.766 11.228 1.00 73.56 98 LEU A N 1
ATOM 757 C CA . LEU A 1 98 ? -6.870 -2.949 12.091 1.00 73.56 98 LEU A CA 1
ATOM 758 C C . LEU A 1 98 ? -8.221 -3.459 12.618 1.00 73.56 98 LEU A C 1
ATOM 760 O O . LEU A 1 98 ? -8.358 -4.620 12.974 1.00 73.56 98 LEU A O 1
ATOM 764 N N . LEU A 1 99 ? -9.213 -2.570 12.679 1.00 78.69 99 LEU A N 1
ATOM 765 C CA . LEU A 1 99 ? -10.568 -2.844 13.135 1.00 78.69 99 LEU A CA 1
ATOM 766 C C . LEU A 1 99 ? -11.549 -2.389 12.056 1.00 78.69 99 LEU A C 1
ATOM 768 O O . LEU A 1 99 ? -11.460 -1.247 11.582 1.00 78.69 99 LEU A O 1
ATOM 772 N N . THR A 1 100 ? -12.497 -3.258 11.707 1.00 82.38 100 THR A N 1
ATOM 773 C CA . THR A 1 100 ? -13.648 -2.905 10.869 1.00 82.38 100 THR A CA 1
ATOM 774 C C . THR A 1 100 ? -14.532 -1.882 11.593 1.00 82.38 100 THR A C 1
ATOM 776 O O . THR A 1 100 ? -14.406 -1.665 12.802 1.00 82.38 100 THR A O 1
ATOM 779 N N . GLY A 1 101 ? -15.425 -1.212 10.855 1.00 82.38 101 GLY A N 1
ATOM 780 C CA . GLY A 1 101 ? -16.409 -0.304 11.461 1.00 82.38 101 GLY A CA 1
ATOM 781 C C . GLY A 1 101 ? -17.256 -1.008 12.524 1.00 82.38 101 GLY A C 1
ATOM 782 O O . GLY A 1 101 ? -17.430 -0.483 13.618 1.00 82.38 101 GLY A O 1
ATOM 783 N N . GLU A 1 102 ? -17.655 -2.249 12.250 1.00 84.00 102 GLU A N 1
ATOM 784 C CA . GLU A 1 102 ? -18.444 -3.080 13.162 1.00 84.00 102 GLU A CA 1
ATOM 785 C C . GLU A 1 102 ? -17.712 -3.371 14.477 1.00 84.00 102 GLU A C 1
ATOM 787 O O . GLU A 1 102 ? -18.306 -3.237 15.546 1.00 84.00 102 GLU A O 1
ATOM 792 N N . HIS A 1 103 ? -16.409 -3.682 14.428 1.00 85.19 103 HIS A N 1
ATOM 793 C CA . HIS A 1 103 ? -15.616 -3.883 15.645 1.00 85.19 103 HIS A CA 1
ATOM 794 C C . HIS A 1 103 ? -15.538 -2.598 16.480 1.00 85.19 103 HIS A C 1
ATOM 796 O O . HIS A 1 103 ? -15.619 -2.643 17.706 1.00 85.19 103 HIS A O 1
ATOM 802 N N . LYS A 1 104 ? -15.427 -1.430 15.835 1.00 87.88 104 LYS A N 1
ATOM 803 C CA . LYS A 1 104 ? -15.413 -0.137 16.539 1.00 87.88 104 LYS A CA 1
ATOM 804 C C . LYS A 1 104 ? -16.754 0.153 17.202 1.00 87.88 104 LYS A C 1
ATOM 806 O O . LYS A 1 104 ? -16.776 0.546 18.366 1.00 87.88 104 LYS A O 1
ATOM 811 N N . ASP A 1 105 ? -17.854 -0.086 16.500 1.00 89.50 105 ASP A N 1
ATOM 812 C CA . ASP A 1 105 ? -19.197 0.114 17.043 1.00 89.50 105 ASP A CA 1
ATOM 813 C C . ASP A 1 105 ? -19.484 -0.849 18.201 1.00 89.50 105 ASP A C 1
ATOM 815 O O . ASP A 1 105 ? -20.089 -0.457 19.202 1.00 89.50 105 ASP A O 1
ATOM 819 N N . ALA A 1 106 ? -19.007 -2.093 18.109 1.00 86.81 106 ALA A N 1
ATOM 820 C CA . ALA A 1 106 ? -19.087 -3.071 19.189 1.00 86.81 106 ALA A CA 1
ATOM 821 C C . ALA A 1 106 ? -18.280 -2.634 20.423 1.00 86.81 106 ALA A C 1
ATOM 823 O O . ALA A 1 106 ? -18.808 -2.684 21.535 1.00 86.81 106 ALA A O 1
ATOM 824 N N . ILE A 1 107 ? -17.057 -2.116 20.242 1.00 86.81 107 ILE A N 1
ATOM 825 C CA . ILE A 1 107 ? -16.255 -1.535 21.335 1.00 86.81 107 ILE A CA 1
ATOM 826 C C . ILE A 1 107 ? -17.005 -0.366 21.984 1.00 86.81 107 ILE A C 1
ATOM 828 O O . ILE A 1 107 ? -17.133 -0.326 23.206 1.00 86.81 107 ILE A O 1
ATOM 832 N N . VAL A 1 108 ? -17.549 0.564 21.190 1.00 87.56 108 VAL A N 1
ATOM 833 C CA . VAL A 1 108 ? -18.300 1.717 21.716 1.00 87.56 108 VAL A CA 1
ATOM 834 C C . VAL A 1 108 ? -19.525 1.255 22.507 1.00 87.56 108 VAL A C 1
ATOM 836 O O . VAL A 1 108 ? -19.742 1.731 23.622 1.00 87.56 108 VAL A O 1
ATOM 839 N N . LYS A 1 109 ? -20.297 0.289 21.991 1.00 89.25 109 LYS A N 1
ATOM 840 C CA . LYS A 1 109 ? -21.443 -0.291 22.711 1.00 89.25 109 LYS A CA 1
ATOM 841 C C . LYS A 1 109 ? -21.018 -0.946 24.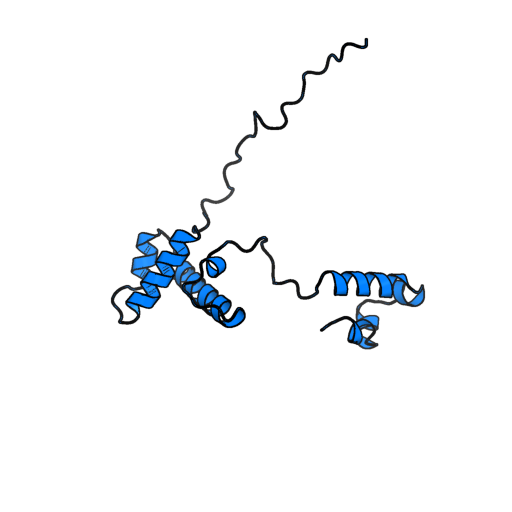025 1.00 89.25 109 LYS A C 1
ATOM 843 O O . LYS A 1 109 ? -21.667 -0.713 25.044 1.00 89.25 109 LYS A O 1
ATOM 848 N N . LEU A 1 110 ? -19.930 -1.717 24.026 1.00 86.38 110 LEU A N 1
ATOM 849 C CA . LEU A 1 110 ? -19.429 -2.392 25.223 1.00 86.38 110 LEU A CA 1
ATOM 850 C C . LEU A 1 110 ? -18.978 -1.389 26.287 1.00 86.38 110 LEU A C 1
ATOM 852 O O . LEU A 1 110 ? -19.377 -1.512 27.449 1.00 86.38 110 LEU A O 1
ATOM 856 N N . VAL A 1 111 ? -18.224 -0.361 25.890 1.00 85.25 111 VAL A N 1
ATOM 857 C CA . VAL A 1 111 ? -17.772 0.710 26.789 1.00 85.25 111 VAL A CA 1
ATOM 858 C C . VAL A 1 111 ? -18.966 1.494 27.334 1.00 85.25 111 VAL A C 1
ATOM 860 O O . VAL A 1 111 ? -19.035 1.776 28.527 1.00 85.25 111 VAL A O 1
ATOM 863 N N . MET A 1 112 ? -19.960 1.804 26.497 1.00 85.75 112 MET A N 1
ATOM 864 C CA . MET A 1 112 ? -21.126 2.583 26.919 1.00 85.75 112 MET A CA 1
ATOM 865 C C . MET A 1 112 ? -22.176 1.785 27.704 1.00 85.75 112 MET A C 1
ATOM 867 O O . MET A 1 112 ? -23.016 2.418 28.349 1.00 85.75 112 MET A O 1
ATOM 871 N N . SER A 1 113 ? -22.135 0.450 27.688 1.00 85.38 113 SER A N 1
ATOM 872 C CA . SER A 1 113 ? -23.163 -0.424 28.282 1.00 85.38 113 SER A CA 1
ATOM 873 C C . SER A 1 113 ? -23.336 -0.254 29.794 1.00 85.38 113 SER A C 1
ATOM 875 O O . SER A 1 113 ? -24.460 -0.177 30.284 1.00 85.38 113 SER A O 1
ATOM 877 N N . THR A 1 114 ? -22.231 -0.163 30.538 1.00 85.88 114 THR A N 1
ATOM 878 C CA . THR A 1 114 ? -22.242 -0.262 32.001 1.00 85.88 114 THR A CA 1
ATOM 879 C C . THR A 1 114 ? -21.375 0.829 32.603 1.00 85.88 114 THR A C 1
ATOM 881 O O . THR A 1 114 ? -20.310 1.135 32.074 1.00 85.88 114 THR A O 1
ATOM 884 N N . ARG A 1 115 ? -21.784 1.394 33.745 1.00 84.88 115 ARG A N 1
ATOM 885 C CA . ARG A 1 115 ? -20.974 2.389 34.469 1.00 84.88 115 ARG A CA 1
ATOM 886 C C . ARG A 1 115 ? -19.568 1.866 34.784 1.00 84.88 115 ARG A C 1
ATOM 888 O O . ARG A 1 115 ? -18.604 2.585 34.565 1.00 84.88 115 ARG A O 1
ATOM 895 N N . ASN A 1 116 ? -19.467 0.597 35.182 1.00 84.06 116 ASN A N 1
ATOM 896 C CA . ASN A 1 116 ? -18.190 -0.053 35.464 1.00 84.06 116 ASN A CA 1
ATOM 897 C C . ASN A 1 116 ? -17.267 -0.072 34.233 1.00 84.06 116 ASN A C 1
ATOM 899 O O . ASN A 1 116 ? -16.100 0.260 34.348 1.00 84.06 116 ASN A O 1
ATOM 903 N N . ASN A 1 117 ? -17.802 -0.360 33.040 1.00 83.69 117 ASN A N 1
ATOM 904 C CA . ASN A 1 117 ? -17.025 -0.353 31.793 1.00 83.69 117 ASN A CA 1
ATOM 905 C C . ASN A 1 117 ? -16.618 1.060 31.351 1.00 83.69 117 ASN A C 1
ATOM 907 O O . ASN A 1 117 ? -15.583 1.216 30.713 1.00 83.69 117 ASN A O 1
ATOM 911 N N . ARG A 1 118 ? -17.409 2.089 31.689 1.00 81.56 118 ARG A N 1
ATOM 912 C CA . ARG A 1 118 ? -17.076 3.496 31.399 1.00 81.56 118 ARG A CA 1
ATOM 913 C C . ARG A 1 118 ? -15.960 4.033 32.288 1.00 81.56 118 ARG A C 1
ATOM 915 O O . ARG A 1 118 ? -15.203 4.887 31.847 1.00 81.56 118 ARG A O 1
ATOM 922 N N . GLU A 1 119 ? -15.910 3.580 33.536 1.00 87.75 119 GLU A N 1
ATOM 923 C CA . GLU A 1 119 ? -14.917 4.006 34.531 1.00 87.75 119 GLU A CA 1
ATOM 924 C C . GLU A 1 119 ? -13.641 3.143 34.489 1.00 87.75 119 GLU A C 1
ATOM 926 O O . GLU A 1 119 ? -12.634 3.502 35.095 1.00 87.75 119 GLU A O 1
ATOM 931 N N . LYS A 1 120 ? -13.666 2.018 33.763 1.00 87.44 120 LYS A N 1
ATOM 932 C CA . LYS A 1 120 ? -12.536 1.097 33.628 1.00 87.44 120 LYS A CA 1
ATOM 933 C C . LYS A 1 120 ? -11.428 1.708 32.778 1.00 87.44 120 LYS A C 1
ATOM 935 O O . LYS A 1 120 ? -11.659 2.196 31.673 1.00 87.44 120 LYS A O 1
ATOM 940 N N . GLU A 1 121 ? -10.200 1.612 33.269 1.00 84.44 121 GLU A N 1
ATOM 941 C CA . GLU A 1 121 ? -9.031 2.055 32.519 1.00 84.44 121 GLU A CA 1
ATOM 942 C C . GLU A 1 121 ? -8.739 1.121 31.338 1.00 84.44 121 GLU A C 1
ATOM 944 O O . GLU A 1 121 ? -8.894 -0.101 31.420 1.00 84.44 121 GLU A O 1
ATOM 949 N N . SER A 1 122 ? -8.232 1.693 30.244 1.00 82.56 122 SER A N 1
ATOM 950 C CA . SER A 1 122 ? -8.000 0.978 28.976 1.00 82.56 122 SER A CA 1
ATOM 951 C C . SER A 1 122 ? -7.163 -0.299 29.151 1.00 82.56 122 SER A C 1
ATOM 953 O O . SER A 1 122 ? -7.450 -1.337 28.559 1.00 82.56 122 SER A O 1
ATOM 955 N N . TRP A 1 123 ? -6.127 -0.244 29.994 1.00 84.75 123 TRP A N 1
ATOM 956 C CA . TRP A 1 123 ? -5.232 -1.376 30.248 1.00 84.75 123 TRP A CA 1
ATOM 957 C C . TRP A 1 123 ? -5.887 -2.481 31.092 1.00 84.75 123 TRP A C 1
ATOM 959 O O . TRP A 1 123 ? -5.554 -3.652 30.917 1.00 84.75 123 TRP A O 1
ATOM 969 N N . GLN A 1 124 ? -6.829 -2.131 31.975 1.00 86.94 124 GLN A N 1
ATOM 970 C CA . GLN A 1 124 ? -7.591 -3.100 32.769 1.00 86.94 124 GLN A CA 1
ATOM 971 C C . GLN A 1 124 ? -8.570 -3.860 31.876 1.00 86.94 124 GLN A C 1
ATOM 973 O O . GLN A 1 124 ? -8.640 -5.080 31.956 1.00 86.94 124 GLN A O 1
ATOM 978 N N . ALA A 1 125 ? -9.253 -3.163 30.964 1.00 83.75 125 ALA A N 1
ATOM 979 C CA . ALA A 1 125 ? -10.158 -3.790 30.000 1.00 83.75 125 ALA A CA 1
ATOM 980 C C . ALA A 1 125 ? -9.435 -4.780 29.064 1.00 83.75 125 ALA A C 1
ATOM 982 O O . ALA A 1 125 ? -9.944 -5.862 28.771 1.00 83.75 125 ALA A O 1
ATOM 983 N N . ILE A 1 126 ? -8.203 -4.455 28.647 1.00 84.31 126 ILE A N 1
A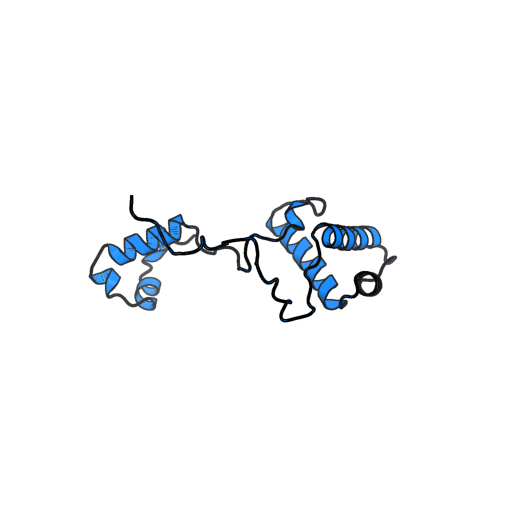TOM 984 C CA . ILE A 1 126 ? -7.352 -5.374 27.871 1.00 84.31 126 ILE A CA 1
ATOM 985 C C . ILE A 1 126 ? -6.926 -6.581 28.718 1.00 84.31 126 ILE A C 1
ATOM 987 O O . ILE A 1 126 ? -6.989 -7.713 28.240 1.00 84.31 126 ILE A O 1
ATOM 991 N N . LYS A 1 127 ? -6.503 -6.353 29.968 1.00 87.69 127 LYS A N 1
ATOM 992 C CA . LYS A 1 127 ? -6.056 -7.417 30.880 1.00 87.69 127 LYS A CA 1
ATOM 993 C C . LYS A 1 127 ? -7.177 -8.408 31.202 1.00 87.69 127 LYS A C 1
ATOM 995 O O . LYS A 1 127 ? -6.935 -9.613 31.203 1.00 87.69 127 LYS A O 1
ATOM 1000 N N . ASP A 1 128 ? -8.380 -7.899 31.433 1.00 87.25 128 ASP A N 1
ATOM 1001 C CA . ASP A 1 128 ? -9.555 -8.706 31.765 1.00 87.25 128 ASP A CA 1
ATOM 1002 C C . ASP A 1 128 ? -10.148 -9.396 30.526 1.00 87.25 128 ASP A C 1
ATOM 1004 O O . ASP A 1 128 ? -10.897 -10.364 30.643 1.00 87.25 128 ASP A O 1
ATOM 1008 N N . GLY A 1 129 ? -9.726 -8.978 29.328 1.00 85.56 129 GLY A N 1
ATOM 1009 C CA . GLY A 1 129 ? -10.097 -9.616 28.072 1.00 85.56 129 GLY A CA 1
ATOM 1010 C C . GLY A 1 129 ? -11.464 -9.194 27.546 1.00 85.56 129 GLY A C 1
ATOM 1011 O O . GLY A 1 129 ? -12.038 -9.931 26.750 1.00 85.56 129 GLY A O 1
ATOM 1012 N N . ASP A 1 130 ? -11.954 -8.013 27.928 1.00 83.44 130 ASP A N 1
ATOM 1013 C CA . ASP A 1 130 ? -13.294 -7.516 27.577 1.00 83.44 130 ASP A CA 1
ATOM 1014 C C . ASP A 1 130 ? -13.512 -7.386 26.054 1.00 83.44 130 ASP A C 1
ATOM 1016 O O . ASP A 1 130 ? -14.643 -7.352 25.579 1.00 83.44 130 ASP A O 1
ATOM 1020 N N . PHE A 1 131 ? -12.429 -7.320 25.272 1.00 82.75 131 PHE A N 1
ATOM 1021 C CA . PHE A 1 131 ? -12.462 -7.180 23.813 1.00 82.75 131 PHE A CA 1
ATOM 1022 C C . PHE A 1 131 ? -12.131 -8.468 23.045 1.00 82.75 131 PHE A C 1
ATOM 1024 O O . PHE A 1 131 ? -12.059 -8.423 21.818 1.00 82.75 131 PHE A O 1
ATOM 1031 N N . LYS A 1 132 ? -11.915 -9.604 23.729 1.00 82.62 132 LYS A N 1
ATOM 1032 C CA . LYS A 1 132 ? -11.511 -10.872 23.086 1.00 82.62 132 LYS A CA 1
ATOM 1033 C C . LYS A 1 132 ? -12.513 -11.372 22.047 1.00 82.62 132 LYS A C 1
ATOM 1035 O O . LYS A 1 132 ? -12.094 -11.957 21.060 1.00 82.62 132 LYS A O 1
ATOM 1040 N N . ASP A 1 133 ? -13.797 -11.093 22.251 1.00 78.94 133 ASP A N 1
ATOM 1041 C CA . ASP A 1 133 ? -14.868 -11.520 21.342 1.00 78.94 133 ASP A CA 1
ATOM 1042 C C . ASP A 1 133 ? -15.157 -10.494 20.227 1.00 78.94 133 ASP A C 1
ATOM 1044 O O . ASP A 1 133 ? -15.981 -10.743 19.350 1.00 78.94 133 ASP A O 1
ATOM 1048 N N . ILE A 1 134 ? -14.515 -9.318 20.269 1.00 78.50 134 ILE A N 1
ATOM 1049 C CA . ILE A 1 134 ? -14.755 -8.198 19.339 1.00 78.50 134 ILE A CA 1
ATOM 1050 C C . ILE A 1 134 ? -13.581 -8.000 18.374 1.00 78.50 134 ILE A C 1
ATOM 1052 O O . ILE A 1 134 ? -13.763 -7.508 17.260 1.00 78.50 134 ILE A O 1
ATOM 1056 N N . ILE A 1 135 ? -12.366 -8.323 18.814 1.00 73.69 135 ILE A N 1
ATOM 1057 C CA . ILE A 1 135 ? -11.145 -8.167 18.024 1.00 73.69 135 ILE A CA 1
ATOM 1058 C C . ILE A 1 135 ? -10.862 -9.500 17.307 1.00 73.69 135 ILE A C 1
ATOM 1060 O O . ILE A 1 135 ? -10.931 -10.538 17.962 1.00 73.69 135 ILE A O 1
ATOM 1064 N N . PRO A 1 136 ? -10.561 -9.480 15.995 1.00 64.94 136 PRO A N 1
ATOM 1065 C CA . PRO A 1 136 ? -10.195 -10.675 15.238 1.00 64.94 136 PRO A CA 1
ATOM 1066 C C . PRO A 1 136 ? -8.825 -11.240 15.635 1.00 64.94 136 PRO A C 1
ATOM 1068 O O . PRO A 1 136 ? -7.966 -10.464 16.120 1.00 64.94 136 PRO A O 1
#

pLDDT: mean 80.62, std 10.77, range [44.12, 91.69]

Secondary structure (DSSP, 8-state):
-----SPPP-TTTT---PPPSSS-PPPPHHHHHHHHHHHHHTTTTTS-HHHHHHHTT--HHHHHHHHHHHHHHHHHHT--TT-GGGGSPPSSSS---SS-HHHHHHHHHHHHH-HHHHHS-HHHHHHHTTTTTT--

Sequence (136 aa):
MPISRCKPYKYKTDCVIKPPRTSQTEISAVTRAFLVGAYVASCNGYVSQRDLATLVQRTQPAICKLIRRTEEKAIASGLDLWNSILYENDLGQGRSALLTGEHKDAIVKLVMSTRNNREKESWQAIKDGDFKDIIP

Radius of gyration: 24.97 Å; chains: 1; bounding box: 60×56×55 Å